Protein AF-A0A0N0BBR9-F1 (afdb_monomer_lite)

Structure (mmCIF, N/CA/C/O backbone):
data_AF-A0A0N0BBR9-F1
#
_entry.id   AF-A0A0N0BBR9-F1
#
loop_
_atom_site.group_PDB
_atom_site.id
_atom_site.type_symbol
_atom_site.label_atom_id
_atom_site.label_alt_id
_atom_site.label_comp_id
_atom_site.label_asym_id
_atom_site.label_entity_id
_atom_site.label_seq_id
_atom_site.pdbx_PDB_ins_code
_atom_site.Cartn_x
_atom_site.Cartn_y
_atom_site.Cartn_z
_atom_site.occupancy
_atom_site.B_iso_or_equiv
_atom_site.auth_seq_id
_atom_site.auth_comp_id
_atom_site.auth_asym_id
_atom_site.auth_atom_id
_atom_site.pdbx_PDB_model_num
ATOM 1 N N . MET A 1 1 ? -7.721 16.799 4.576 1.00 65.25 1 MET A N 1
ATOM 2 C CA . MET A 1 1 ? -7.764 15.749 5.620 1.00 65.25 1 MET A CA 1
ATOM 3 C C . MET A 1 1 ? -6.361 15.560 6.172 1.00 65.25 1 MET A C 1
ATOM 5 O O . MET A 1 1 ? -5.426 15.506 5.382 1.00 65.25 1 MET A O 1
ATOM 9 N N . ASN A 1 2 ? -6.199 15.521 7.493 1.00 93.44 2 ASN A N 1
ATOM 10 C CA . ASN A 1 2 ? -4.896 15.349 8.135 1.00 93.44 2 ASN A CA 1
ATOM 11 C C . ASN A 1 2 ? -4.569 13.848 8.240 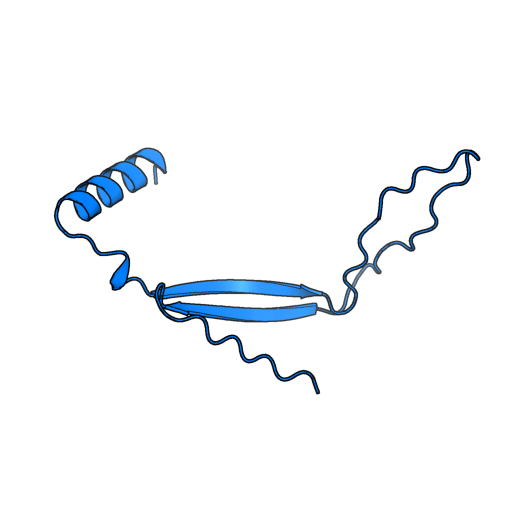1.00 93.44 2 ASN A C 1
ATOM 13 O O . ASN A 1 2 ? -5.287 13.119 8.918 1.00 93.44 2 ASN A O 1
ATOM 17 N N . ARG A 1 3 ? -3.492 13.402 7.575 1.00 95.00 3 ARG A N 1
ATOM 18 C CA . ARG A 1 3 ? -3.041 11.997 7.586 1.00 95.00 3 ARG A CA 1
ATOM 19 C C . ARG A 1 3 ? -2.829 11.458 9.001 1.00 95.00 3 ARG A C 1
ATOM 21 O O . ARG A 1 3 ? -3.165 10.308 9.239 1.00 95.00 3 ARG A O 1
ATOM 28 N N . VAL A 1 4 ? -2.300 12.277 9.912 1.00 96.62 4 VAL A N 1
ATOM 29 C CA . VAL A 1 4 ? -2.011 11.872 11.297 1.00 96.62 4 VAL A CA 1
ATOM 30 C C . VAL A 1 4 ? -3.309 11.526 12.019 1.00 96.62 4 VAL A C 1
ATOM 32 O O . VAL A 1 4 ? -3.478 10.403 12.471 1.00 96.62 4 VAL A O 1
ATOM 35 N N . PHE A 1 5 ? -4.283 12.437 11.980 1.00 96.94 5 PHE A N 1
ATOM 36 C CA . PHE A 1 5 ? -5.587 12.231 12.609 1.00 96.94 5 PHE A CA 1
ATOM 37 C C . PHE A 1 5 ? -6.327 11.000 12.061 1.00 96.94 5 PHE A C 1
ATOM 39 O O . PHE A 1 5 ? -6.951 10.252 12.809 1.00 96.94 5 PHE A O 1
ATOM 46 N N . THR A 1 6 ? -6.252 10.759 10.747 1.00 96.06 6 THR A N 1
ATOM 47 C CA . THR A 1 6 ? -6.848 9.559 10.144 1.00 96.06 6 THR A CA 1
ATOM 48 C C . THR A 1 6 ? -6.169 8.278 10.631 1.00 96.06 6 THR A C 1
ATOM 50 O O . THR A 1 6 ? -6.865 7.302 10.904 1.00 96.06 6 THR A O 1
ATOM 53 N N . CYS A 1 7 ? -4.839 8.267 10.759 1.00 96.06 7 CYS A N 1
ATOM 54 C CA . CYS A 1 7 ? -4.112 7.122 11.305 1.00 96.06 7 CYS A CA 1
ATOM 55 C C . CYS A 1 7 ? -4.493 6.853 12.766 1.00 96.06 7 CYS A C 1
ATOM 57 O O . CYS A 1 7 ? -4.774 5.704 13.096 1.00 96.06 7 CYS A O 1
ATOM 59 N N . ASP A 1 8 ? -4.568 7.892 13.603 1.00 96.69 8 ASP A N 1
ATOM 60 C CA . ASP A 1 8 ? -4.906 7.756 15.027 1.00 96.69 8 ASP A CA 1
ATOM 61 C C . ASP A 1 8 ? -6.303 7.146 15.217 1.00 96.69 8 ASP A C 1
ATOM 63 O O . ASP A 1 8 ? -6.477 6.192 15.975 1.00 96.69 8 ASP A O 1
ATOM 67 N N . LEU A 1 9 ? -7.293 7.621 14.453 1.00 96.00 9 LEU A N 1
ATOM 68 C CA . LEU A 1 9 ? -8.658 7.092 14.504 1.00 96.00 9 LEU A CA 1
ATOM 69 C C . LEU A 1 9 ? -8.732 5.623 14.054 1.00 96.00 9 LEU A C 1
ATOM 71 O O . LEU A 1 9 ? -9.446 4.812 14.649 1.00 96.00 9 LEU A O 1
ATOM 75 N N . LEU A 1 10 ? -8.009 5.266 12.987 1.00 95.12 10 LEU A N 1
ATOM 76 C CA . LEU A 1 10 ? -7.965 3.888 12.493 1.00 95.12 10 LEU A CA 1
ATOM 77 C C . LEU A 1 10 ? -7.252 2.954 13.477 1.00 95.12 10 LEU A C 1
ATOM 79 O O . LEU A 1 10 ? -7.662 1.798 13.602 1.00 95.12 10 LEU A O 1
ATOM 83 N N . LEU A 1 11 ? -6.235 3.451 14.183 1.00 96.00 11 LEU A N 1
ATOM 84 C CA . LEU A 1 11 ? -5.523 2.707 15.216 1.00 96.00 11 LEU A CA 1
ATOM 85 C C . LEU A 1 11 ? -6.426 2.429 16.421 1.00 96.00 11 LEU A C 1
ATOM 87 O O . LEU A 1 11 ? -6.605 1.266 16.775 1.00 96.00 11 LEU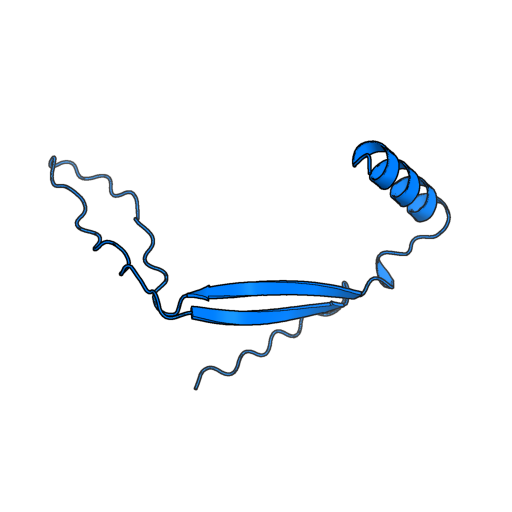 A O 1
ATOM 91 N N . GLN A 1 12 ? -7.088 3.454 16.965 1.00 97.00 12 GLN A N 1
ATOM 92 C CA . GLN A 1 12 ? -8.042 3.299 18.075 1.00 97.00 12 GLN A CA 1
ATOM 93 C C . GLN A 1 12 ? -9.164 2.308 17.736 1.00 97.00 12 GLN A C 1
ATOM 95 O O . GLN A 1 12 ? -9.555 1.468 18.552 1.00 97.00 12 GLN A O 1
ATOM 100 N N . ARG A 1 13 ? -9.666 2.360 16.494 1.00 96.19 13 ARG A N 1
ATOM 101 C CA . ARG A 1 13 ? -10.646 1.388 16.004 1.00 96.19 13 ARG A CA 1
ATOM 102 C C . ARG A 1 13 ? -10.064 -0.021 15.951 1.00 96.19 13 ARG A C 1
ATOM 104 O O . ARG A 1 13 ? -10.769 -0.954 16.307 1.00 96.19 13 ARG A O 1
ATOM 111 N N . HIS A 1 14 ? -8.826 -0.190 15.485 1.00 95.62 14 HIS A N 1
ATOM 112 C CA . HIS A 1 14 ? -8.191 -1.503 15.391 1.00 95.62 14 HIS A CA 1
ATOM 113 C C . HIS A 1 14 ? -7.952 -2.138 16.766 1.00 95.62 14 HIS A C 1
ATOM 115 O O . HIS A 1 14 ? -8.146 -3.342 16.908 1.00 95.62 14 HIS A O 1
ATOM 121 N N . GLU A 1 15 ? -7.577 -1.332 17.763 1.00 96.25 15 GLU A N 1
ATOM 122 C CA . GLU A 1 15 ? -7.426 -1.767 19.157 1.00 96.25 15 GLU A CA 1
ATOM 123 C C . GLU A 1 15 ? -8.763 -2.204 19.772 1.00 96.25 15 GLU A C 1
ATOM 125 O O . GLU A 1 15 ? -8.809 -3.185 20.509 1.00 96.25 15 GLU A O 1
ATOM 130 N N . SER A 1 16 ? -9.857 -1.516 19.427 1.00 96.81 16 SER A N 1
ATOM 131 C CA . SER A 1 16 ? -11.202 -1.822 19.938 1.00 96.81 16 SER A CA 1
ATOM 132 C C . SER A 1 16 ? -11.886 -2.988 19.203 1.00 96.81 16 SER A C 1
ATOM 134 O O . SER A 1 16 ? -12.539 -3.820 19.828 1.00 96.81 16 SER A O 1
ATOM 136 N N . ASP A 1 17 ? -11.759 -3.053 17.874 1.00 94.94 17 ASP A N 1
ATOM 137 C CA . ASP A 1 17 ? -12.3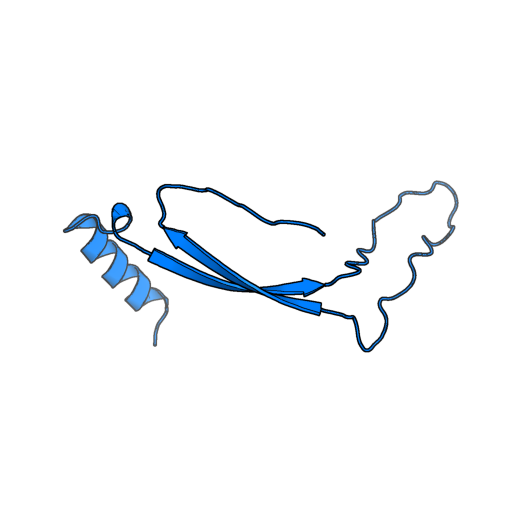17 -4.092 16.996 1.00 94.94 17 ASP A CA 1
ATOM 138 C C . ASP A 1 17 ? -11.331 -4.404 15.848 1.00 94.94 17 ASP A C 1
ATOM 140 O O . ASP A 1 17 ? -11.283 -3.688 14.835 1.00 94.94 17 ASP A O 1
ATOM 144 N N . PRO A 1 18 ? -10.523 -5.476 15.969 1.00 93.12 18 PRO A N 1
ATOM 145 C CA . PRO A 1 18 ? -9.529 -5.844 14.965 1.00 93.12 18 PRO A CA 1
ATOM 146 C C . PRO A 1 18 ? -10.131 -6.173 13.585 1.00 93.12 18 PRO A C 1
ATOM 148 O O . PRO A 1 18 ? -10.517 -7.303 13.281 1.00 93.12 18 PRO A O 1
ATOM 151 N N . PHE A 1 19 ? -10.141 -5.191 12.681 1.00 90.56 19 PHE A N 1
ATOM 152 C CA . PHE A 1 19 ? -10.836 -5.301 11.389 1.00 90.56 19 PHE A CA 1
ATOM 153 C C . PHE A 1 19 ? -9.969 -5.736 10.191 1.00 90.56 19 PHE A C 1
ATOM 155 O O . PHE A 1 19 ? -10.513 -6.008 9.120 1.00 90.56 19 PHE A O 1
ATOM 162 N N . LEU A 1 20 ? -8.640 -5.848 10.332 1.00 90.19 20 LEU A N 1
ATOM 163 C CA . LEU A 1 20 ? -7.732 -6.121 9.199 1.00 90.19 20 LEU A CA 1
ATOM 164 C C . LEU A 1 20 ? -8.047 -7.432 8.461 1.00 90.19 20 LEU A C 1
ATOM 166 O O . LEU A 1 20 ? -7.929 -7.505 7.242 1.00 90.19 20 LEU A O 1
ATOM 170 N N . LYS A 1 21 ? -8.538 -8.450 9.178 1.00 87.38 21 LYS A N 1
ATOM 171 C CA . LYS A 1 21 ? -8.966 -9.737 8.599 1.00 87.38 21 LYS A CA 1
ATOM 172 C C . LYS A 1 21 ? -10.174 -9.608 7.658 1.00 87.38 21 LYS A C 1
ATOM 174 O O . LYS A 1 21 ? -10.380 -10.443 6.780 1.00 87.38 21 LYS A O 1
ATOM 179 N N . ARG A 1 22 ? -10.997 -8.578 7.842 1.00 89.00 22 ARG A N 1
ATOM 180 C CA . ARG A 1 22 ? -12.184 -8.317 7.015 1.00 89.00 22 ARG A CA 1
ATOM 181 C C . ARG A 1 22 ? -11.885 -7.344 5.875 1.00 89.00 22 ARG A C 1
ATOM 183 O O . ARG A 1 22 ? -12.748 -7.136 5.027 1.00 89.00 22 ARG A O 1
ATOM 190 N N . LEU A 1 23 ? -10.685 -6.762 5.844 1.00 90.69 23 LEU A N 1
ATOM 191 C CA . LEU A 1 23 ? -10.317 -5.763 4.857 1.00 90.69 23 LEU A CA 1
ATOM 192 C C . LEU A 1 23 ? -10.109 -6.416 3.484 1.00 90.69 23 LEU A C 1
ATOM 194 O O . LEU A 1 23 ? -9.313 -7.344 3.314 1.00 90.69 23 LEU A O 1
ATOM 198 N N . VAL A 1 24 ? -10.839 -5.901 2.502 1.00 89.75 24 VAL A N 1
ATOM 199 C CA . VAL A 1 24 ? -10.605 -6.158 1.083 1.00 89.75 24 VAL A CA 1
ATOM 200 C C . VAL A 1 24 ? -9.986 -4.890 0.525 1.00 89.75 24 VAL A C 1
ATOM 202 O O . VAL A 1 24 ? -10.604 -3.828 0.583 1.00 89.75 24 VAL A O 1
ATOM 205 N N . THR A 1 25 ? -8.756 -4.988 0.036 1.00 90.38 25 THR A N 1
ATOM 206 C CA . THR A 1 25 ? -8.072 -3.876 -0.620 1.00 90.38 25 THR A CA 1
ATOM 207 C C . THR A 1 25 ? -8.008 -4.134 -2.112 1.00 90.38 25 THR A C 1
ATOM 209 O O . THR A 1 25 ? -8.072 -5.273 -2.576 1.00 90.38 25 THR A O 1
ATOM 212 N N . GLY A 1 26 ? -7.890 -3.065 -2.881 1.00 91.06 26 GLY A N 1
ATOM 213 C CA . GLY A 1 26 ? -7.564 -3.163 -4.287 1.00 91.06 26 GLY A CA 1
ATOM 214 C C . GLY A 1 26 ? -6.697 -1.994 -4.706 1.00 91.06 26 GLY A C 1
ATOM 215 O O . GLY A 1 26 ? -6.697 -0.958 -4.044 1.00 91.06 26 GLY A O 1
ATOM 216 N N . ASP A 1 27 ? -5.940 -2.197 -5.773 1.00 91.19 27 ASP A N 1
ATOM 217 C CA . ASP A 1 27 ? -5.077 -1.178 -6.356 1.00 91.19 27 ASP A CA 1
ATOM 218 C C . ASP A 1 27 ? -5.008 -1.345 -7.876 1.00 91.19 27 ASP A C 1
ATOM 220 O O . ASP A 1 27 ? -5.192 -2.449 -8.406 1.00 91.19 27 ASP A O 1
ATOM 224 N N . GLU A 1 28 ? -4.738 -0.247 -8.572 1.00 92.75 28 GLU A N 1
ATOM 225 C CA . GLU A 1 28 ? -4.541 -0.219 -10.016 1.00 92.75 28 GLU A CA 1
ATOM 226 C C . GLU A 1 28 ? -3.099 0.173 -10.327 1.00 92.75 28 GLU A C 1
ATOM 228 O O . GLU A 1 28 ? -2.639 1.263 -9.996 1.00 92.75 28 GLU A O 1
ATOM 233 N N . THR A 1 29 ? -2.378 -0.714 -11.006 1.00 90.56 29 THR A N 1
ATOM 234 C CA . THR A 1 29 ? -0.976 -0.497 -11.358 1.00 90.56 29 THR A CA 1
ATOM 235 C C . THR A 1 29 ? -0.778 -0.572 -12.864 1.00 90.56 29 THR A C 1
ATOM 237 O O . THR A 1 29 ? -1.402 -1.365 -13.570 1.00 90.56 29 THR A O 1
ATOM 240 N N . TRP A 1 30 ? 0.101 0.281 -13.383 1.00 90.69 30 TRP A N 1
ATOM 241 C CA . TRP A 1 30 ? 0.508 0.228 -14.782 1.00 90.69 30 TRP A CA 1
ATOM 242 C C . TRP A 1 30 ? 1.659 -0.762 -14.948 1.00 90.69 30 TRP A C 1
ATOM 244 O O . TRP A 1 30 ? 2.728 -0.572 -14.368 1.00 90.69 30 TRP A O 1
ATOM 254 N N . ILE A 1 31 ? 1.470 -1.775 -15.793 1.00 89.38 31 ILE A N 1
ATOM 255 C CA . ILE A 1 31 ? 2.522 -2.725 -16.167 1.00 89.38 31 ILE A CA 1
ATOM 256 C C . ILE A 1 31 ? 3.022 -2.365 -17.567 1.00 89.38 31 ILE A C 1
ATOM 258 O O . ILE A 1 31 ? 2.255 -2.332 -18.530 1.00 89.38 31 ILE A O 1
ATOM 262 N N . LEU A 1 32 ? 4.318 -2.072 -17.682 1.00 90.12 32 LEU A N 1
ATOM 263 C CA . LEU A 1 32 ? 4.979 -1.837 -18.967 1.00 90.12 32 LEU A CA 1
ATOM 264 C C . LEU A 1 32 ? 5.321 -3.178 -19.626 1.00 90.12 32 LEU A C 1
ATOM 266 O O . LEU A 1 32 ? 5.885 -4.047 -18.965 1.00 90.12 32 LEU A O 1
ATOM 270 N N . TYR A 1 33 ? 5.063 -3.323 -20.930 1.00 86.94 33 TYR A N 1
ATOM 271 C CA . TYR A 1 33 ? 5.460 -4.533 -21.672 1.00 86.94 33 TYR A CA 1
ATOM 272 C C . TYR A 1 33 ? 6.983 -4.689 -21.724 1.00 86.94 33 TYR A C 1
ATOM 274 O O . TYR A 1 33 ? 7.525 -5.764 -21.491 1.00 86.94 33 TYR A O 1
ATOM 282 N N . GLN A 1 34 ? 7.683 -3.594 -22.019 1.00 84.88 34 GLN A N 1
ATOM 283 C CA . GLN A 1 34 ? 9.139 -3.523 -21.963 1.00 84.88 34 GLN A CA 1
ATOM 284 C C . GLN A 1 34 ? 9.539 -2.610 -20.812 1.00 84.88 34 GLN A C 1
ATOM 286 O O . GLN A 1 34 ? 9.600 -1.388 -20.951 1.00 84.88 34 GLN A O 1
ATOM 291 N N . ASN A 1 35 ? 9.800 -3.213 -19.655 1.00 82.38 35 ASN A N 1
ATOM 292 C CA . ASN A 1 35 ? 10.237 -2.492 -18.467 1.00 82.38 35 ASN A CA 1
ATOM 293 C C . ASN A 1 35 ? 11.767 -2.333 -18.477 1.00 82.38 35 ASN A C 1
ATOM 295 O O . ASN A 1 35 ? 12.495 -3.067 -17.804 1.00 82.38 35 ASN A O 1
ATOM 299 N N . VAL A 1 36 ? 12.263 -1.426 -19.324 1.00 81.25 36 VAL A N 1
ATOM 300 C CA . VAL A 1 36 ? 13.703 -1.187 -19.481 1.00 81.25 36 VAL A CA 1
ATOM 301 C C . VAL A 1 36 ? 14.243 -0.479 -18.240 1.00 81.25 36 VAL A C 1
ATOM 303 O O . VAL A 1 36 ? 14.137 0.737 -18.098 1.00 81.25 36 VAL A O 1
ATOM 306 N N . HIS A 1 37 ? 14.858 -1.251 -17.347 1.00 79.56 37 HIS A N 1
ATOM 307 C CA . HIS A 1 37 ? 15.567 -0.722 -16.186 1.00 79.56 37 HIS A CA 1
ATOM 308 C C . HIS A 1 37 ? 17.040 -0.520 -16.498 1.00 79.56 37 HIS A C 1
ATOM 310 O O . HIS A 1 37 ? 17.729 -1.432 -16.964 1.00 79.56 37 HIS A O 1
ATOM 316 N N . ARG A 1 38 ? 17.558 0.667 -16.177 1.00 77.19 38 ARG A N 1
ATOM 317 C CA . ARG A 1 38 ? 18.993 0.925 -16.262 1.00 77.19 38 ARG A CA 1
ATOM 318 C C . ARG A 1 38 ? 19.691 0.200 -15.115 1.00 77.19 38 ARG A C 1
ATOM 320 O O . ARG A 1 38 ? 19.625 0.629 -13.967 1.00 77.19 38 ARG A O 1
ATOM 327 N N . LYS A 1 39 ? 20.377 -0.900 -15.422 1.00 77.44 39 LYS A N 1
ATOM 328 C CA . LYS A 1 39 ? 21.219 -1.593 -14.443 1.00 77.44 39 LYS A CA 1
ATOM 329 C C . LYS A 1 39 ? 22.521 -0.817 -14.251 1.00 77.44 39 LYS A C 1
ATOM 331 O O . LYS A 1 39 ? 23.152 -0.400 -15.221 1.00 77.44 39 LYS A O 1
ATOM 336 N N . ARG A 1 40 ? 22.933 -0.624 -12.997 1.00 76.31 40 ARG A N 1
ATOM 337 C CA . ARG A 1 40 ? 24.255 -0.073 -12.684 1.00 76.31 40 ARG A CA 1
ATOM 338 C C . ARG A 1 40 ? 25.290 -1.158 -12.962 1.00 76.31 40 ARG A C 1
ATOM 340 O O . ARG A 1 40 ? 25.286 -2.189 -12.301 1.00 76.31 40 ARG A O 1
ATOM 347 N N . THR A 1 41 ? 26.158 -0.934 -13.940 1.00 76.00 41 THR A N 1
ATOM 348 C CA . THR A 1 41 ? 27.294 -1.818 -14.216 1.00 76.00 41 THR A CA 1
ATOM 349 C C . THR A 1 41 ? 28.567 -1.160 -13.711 1.00 76.00 41 THR A C 1
ATOM 351 O O . THR A 1 41 ? 28.832 -0.003 -14.035 1.00 76.00 41 THR A O 1
ATOM 354 N N . TRP A 1 42 ? 29.357 -1.896 -12.936 1.00 72.62 42 TRP A N 1
ATOM 355 C CA . TRP A 1 42 ? 30.720 -1.507 -12.595 1.00 72.62 42 TRP A CA 1
ATOM 356 C C . TRP A 1 42 ? 31.654 -2.128 -13.630 1.00 72.62 42 TRP A C 1
ATOM 358 O O . TRP A 1 42 ? 31.770 -3.347 -13.705 1.00 72.62 42 TRP A O 1
ATOM 368 N N . SER A 1 43 ? 32.272 -1.294 -14.460 1.00 70.56 43 SER A N 1
ATOM 369 C CA . SER A 1 43 ? 33.285 -1.713 -15.428 1.00 70.56 43 SER A CA 1
ATOM 370 C C . SER A 1 43 ? 34.622 -1.100 -15.025 1.00 70.56 43 SER A C 1
ATOM 372 O O . SER A 1 43 ? 34.664 0.067 -14.646 1.00 70.56 43 SER A O 1
ATOM 374 N N . LYS A 1 44 ? 35.706 -1.886 -15.091 1.00 68.81 44 LYS A N 1
ATOM 375 C CA . LYS A 1 44 ? 37.082 -1.384 -14.894 1.00 68.81 44 LYS A CA 1
ATOM 376 C C . LYS A 1 44 ? 37.484 -0.390 -15.984 1.00 68.81 44 LYS A C 1
ATOM 378 O O . LYS A 1 44 ? 38.282 0.506 -15.748 1.00 68.81 44 LYS A O 1
ATOM 383 N N . GLU A 1 45 ? 36.929 -0.567 -17.173 1.00 68.44 45 GLU A N 1
ATOM 384 C CA . GLU A 1 45 ? 37.091 0.332 -18.304 1.00 68.44 45 GLU A CA 1
ATOM 385 C C . GLU A 1 45 ? 35.960 1.367 -18.264 1.00 68.44 45 GLU A C 1
ATOM 387 O O . GLU A 1 45 ? 34.807 0.975 -18.072 1.00 68.44 45 GLU A O 1
ATOM 392 N N . ASN A 1 46 ? 36.263 2.657 -18.466 1.00 63.72 46 ASN A N 1
ATOM 393 C CA . ASN A 1 46 ? 35.314 3.790 -18.469 1.00 63.72 46 ASN A CA 1
ATOM 394 C C . ASN A 1 46 ? 34.304 3.746 -19.643 1.00 63.72 46 ASN A C 1
ATOM 396 O O . ASN A 1 46 ? 33.986 4.761 -20.259 1.00 63.72 46 ASN A O 1
ATOM 400 N N . ARG A 1 47 ? 33.802 2.563 -20.001 1.00 67.06 47 ARG A N 1
ATOM 401 C CA . ARG A 1 47 ? 32.826 2.364 -21.065 1.00 67.06 47 ARG A CA 1
ATOM 402 C C . ARG A 1 47 ? 31.417 2.559 -20.500 1.00 67.06 47 ARG A C 1
ATOM 404 O O . ARG A 1 47 ? 31.050 1.902 -19.520 1.00 67.06 47 ARG A O 1
ATOM 411 N N . PRO A 1 48 ? 30.607 3.453 -21.088 1.00 65.25 48 PRO A N 1
ATOM 412 C CA . PRO A 1 48 ? 29.249 3.678 -20.629 1.00 65.25 48 PRO A CA 1
ATOM 413 C C . PRO A 1 48 ? 28.386 2.442 -20.896 1.00 65.25 48 PRO A C 1
ATOM 415 O O . PRO A 1 48 ? 28.383 1.892 -21.993 1.00 65.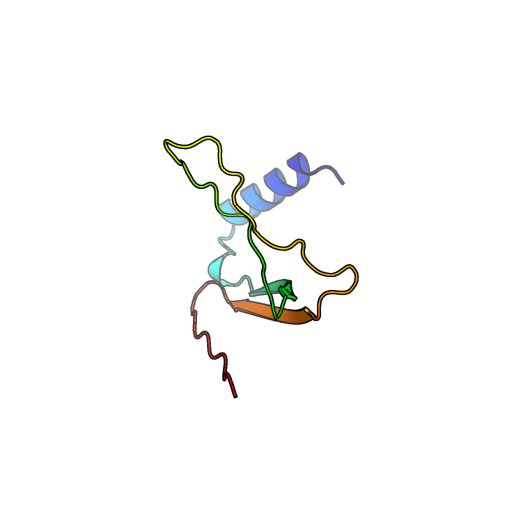25 48 PRO A O 1
ATOM 418 N N . SER A 1 49 ? 27.608 2.035 -19.893 1.00 67.19 49 SER A N 1
ATOM 419 C CA . SER A 1 49 ? 26.565 1.021 -20.055 1.00 67.19 49 SER A CA 1
ATOM 420 C C . SER A 1 49 ? 25.510 1.521 -21.044 1.00 67.19 49 SER A C 1
ATOM 422 O O . SER A 1 49 ? 24.765 2.463 -20.742 1.00 67.19 49 SER A O 1
ATOM 424 N N . THR A 1 50 ? 25.460 0.927 -22.234 1.00 69.94 50 THR A N 1
ATOM 425 C CA . THR A 1 50 ? 24.522 1.275 -23.306 1.00 69.94 50 THR A CA 1
ATOM 426 C C . THR A 1 50 ? 23.190 0.561 -23.103 1.00 69.94 50 THR A C 1
ATOM 428 O O . THR A 1 50 ? 22.833 -0.375 -23.809 1.00 69.94 50 THR A O 1
ATOM 431 N N . VAL A 1 51 ? 22.417 1.023 -22.119 1.00 76.44 51 VAL A N 1
ATOM 432 C CA . VAL A 1 51 ? 20.993 0.677 -22.032 1.00 76.44 51 VAL A CA 1
ATOM 433 C C . VAL A 1 51 ? 20.214 1.683 -22.874 1.00 76.44 51 VAL A C 1
ATOM 435 O O . VAL A 1 51 ? 20.293 2.890 -22.628 1.00 76.44 51 VAL A O 1
ATOM 438 N N . ALA A 1 52 ? 19.478 1.194 -23.874 1.00 75.06 52 ALA A N 1
ATOM 439 C CA . ALA A 1 52 ? 18.607 2.029 -24.695 1.00 75.06 52 ALA A CA 1
ATOM 440 C C . ALA A 1 52 ? 17.566 2.738 -23.814 1.00 75.06 5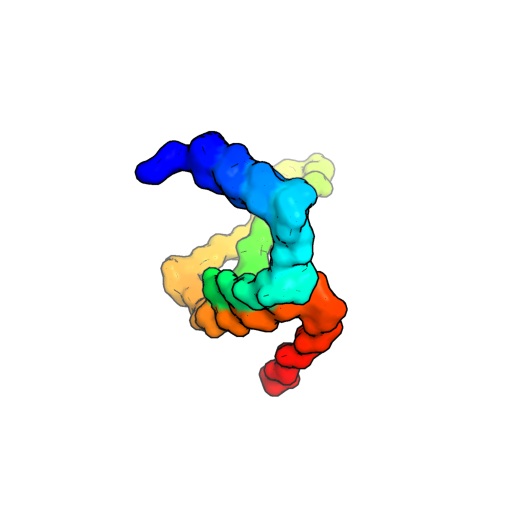2 ALA A C 1
ATOM 442 O O . ALA A 1 52 ? 17.031 2.154 -22.871 1.00 75.06 52 ALA A O 1
ATOM 443 N N . LYS A 1 53 ? 17.281 4.012 -24.102 1.00 75.62 53 LYS A N 1
ATOM 444 C CA . LYS A 1 53 ? 16.212 4.731 -23.400 1.00 75.62 53 LYS A CA 1
ATOM 445 C C . LYS A 1 53 ? 14.863 4.081 -23.741 1.00 75.62 53 LYS A C 1
ATOM 447 O O . LYS A 1 53 ? 14.681 3.667 -24.888 1.00 75.62 53 LYS A O 1
ATOM 452 N N . PRO A 1 54 ? 13.912 4.020 -22.793 1.00 75.81 54 PRO A N 1
ATOM 453 C CA . PRO A 1 54 ? 12.548 3.649 -23.133 1.00 75.81 54 PRO A CA 1
ATOM 454 C C . PRO A 1 54 ? 12.006 4.612 -24.198 1.00 75.81 54 PRO A C 1
ATOM 456 O O . PRO A 1 54 ? 12.314 5.807 -24.175 1.00 75.81 54 PRO A O 1
ATOM 459 N N . GLY A 1 55 ? 11.209 4.096 -25.135 1.00 79.62 55 GLY A N 1
ATOM 460 C CA . GLY A 1 55 ? 10.522 4.935 -26.116 1.00 79.62 55 GLY A CA 1
ATOM 461 C C . GLY A 1 55 ? 9.564 5.924 -25.442 1.00 79.62 55 GLY A C 1
ATOM 462 O O . GLY A 1 55 ? 9.085 5.671 -24.339 1.00 79.62 55 GLY A O 1
ATOM 463 N N . LEU A 1 56 ? 9.260 7.040 -26.114 1.00 79.00 56 LEU A N 1
ATOM 464 C CA . LEU A 1 56 ? 8.387 8.103 -25.583 1.00 79.00 56 LEU A CA 1
ATOM 465 C C . LEU A 1 56 ? 6.959 7.619 -25.271 1.00 79.00 56 LEU A C 1
ATOM 467 O O . LEU A 1 56 ? 6.313 8.138 -24.365 1.00 79.00 56 LEU A O 1
ATOM 471 N N . TYR A 1 57 ? 6.492 6.597 -25.993 1.00 85.31 57 TYR A N 1
ATOM 472 C CA . TYR A 1 57 ? 5.160 6.010 -25.847 1.00 85.31 57 TYR A CA 1
ATOM 473 C C . TYR A 1 57 ? 5.271 4.506 -25.565 1.00 85.31 57 TYR A C 1
ATOM 475 O O . TYR A 1 57 ? 5.054 3.684 -26.461 1.00 85.31 57 TYR A O 1
ATOM 483 N N . PRO A 1 58 ? 5.666 4.110 -24.342 1.00 84.38 58 PRO A N 1
ATOM 484 C CA . PRO A 1 58 ? 5.815 2.705 -24.008 1.00 84.38 58 PRO A CA 1
ATOM 485 C C . PRO A 1 58 ? 4.442 2.030 -23.987 1.00 84.38 58 PRO A C 1
ATOM 487 O O . PRO A 1 58 ? 3.488 2.535 -23.387 1.00 84.38 58 PRO A O 1
ATOM 490 N N . LYS A 1 59 ? 4.347 0.854 -24.616 1.00 90.06 59 LYS A N 1
ATOM 491 C CA . LYS A 1 59 ? 3.159 0.008 -24.484 1.00 90.06 59 LYS A CA 1
ATOM 492 C C . LYS A 1 59 ? 3.016 -0.384 -23.016 1.00 90.06 59 LYS A C 1
ATOM 494 O O . LYS A 1 59 ? 3.972 -0.863 -22.396 1.00 90.06 59 LYS A O 1
ATOM 499 N N . LYS A 1 60 ? 1.812 -0.215 -22.479 1.00 91.38 60 LYS A N 1
ATOM 500 C CA . LYS A 1 60 ? 1.474 -0.548 -21.097 1.00 91.38 60 LYS A CA 1
ATOM 501 C C . LYS A 1 60 ? 0.068 -1.116 -21.008 1.00 91.38 60 LYS A C 1
ATOM 503 O O . LYS A 1 60 ? -0.763 -0.840 -21.870 1.00 91.38 60 LYS A O 1
ATOM 508 N N . VAL A 1 61 ? -0.181 -1.886 -19.962 1.00 92.38 61 VAL A N 1
ATOM 509 C CA . VAL A 1 61 ? -1.496 -2.420 -19.614 1.00 92.38 61 VAL A CA 1
ATOM 510 C C . VAL A 1 61 ? -1.848 -1.990 -18.193 1.00 92.38 61 VAL A C 1
ATOM 512 O O . VAL A 1 61 ? -0.966 -1.882 -17.337 1.00 92.38 61 VAL A O 1
ATOM 515 N N . LEU A 1 62 ? -3.123 -1.682 -17.957 1.00 92.94 62 LEU A N 1
ATOM 516 C CA . LEU A 1 62 ? -3.634 -1.414 -16.616 1.00 92.94 62 LEU A CA 1
ATOM 517 C C . LEU A 1 62 ? -3.955 -2.748 -15.948 1.00 92.94 62 LEU A C 1
ATOM 519 O O . LEU A 1 62 ? -4.729 -3.539 -16.487 1.00 92.94 62 LEU A O 1
ATOM 523 N N . TYR A 1 63 ? -3.377 -2.985 -14.780 1.00 89.81 63 TYR A N 1
ATOM 524 C CA . TYR A 1 63 ? -3.630 -4.169 -13.979 1.00 89.81 63 TYR A CA 1
ATOM 525 C C . TYR A 1 63 ? -4.357 -3.775 -12.702 1.00 89.81 63 TYR A C 1
ATOM 527 O O . TYR A 1 63 ? -3.910 -2.888 -11.978 1.00 89.81 63 TYR A O 1
ATOM 535 N N . LYS A 1 64 ? -5.477 -4.440 -12.421 1.00 88.62 64 LYS A N 1
ATOM 536 C CA . LYS A 1 64 ? -6.253 -4.220 -11.201 1.00 88.62 64 LYS A CA 1
ATOM 537 C C . LYS A 1 64 ? -6.088 -5.424 -10.294 1.00 88.62 64 LYS A C 1
ATOM 539 O O . LYS A 1 64 ? -6.384 -6.546 -10.699 1.00 88.62 64 LYS A O 1
ATOM 544 N N . THR A 1 65 ? -5.639 -5.188 -9.070 1.00 83.94 65 THR A N 1
ATOM 545 C CA . THR A 1 65 ? -5.540 -6.234 -8.051 1.00 83.94 65 THR A CA 1
ATOM 546 C C . THR A 1 65 ? -6.635 -6.018 -7.029 1.00 83.94 65 THR A C 1
ATOM 548 O O . THR A 1 65 ? -6.837 -4.896 -6.582 1.00 83.94 65 THR A O 1
ATOM 551 N N . ILE A 1 66 ? -7.306 -7.092 -6.627 1.00 83.94 66 ILE A N 1
ATOM 552 C CA . ILE A 1 66 ? -8.140 -7.117 -5.428 1.00 83.94 66 ILE A CA 1
ATOM 553 C C . ILE A 1 66 ? -7.518 -8.162 -4.507 1.00 83.94 66 ILE A C 1
ATOM 555 O O . ILE A 1 66 ? -7.488 -9.347 -4.837 1.00 83.94 66 ILE A O 1
ATOM 559 N N . ILE A 1 67 ? -6.977 -7.722 -3.373 1.00 73.75 67 ILE A N 1
ATOM 560 C CA . ILE A 1 67 ? -6.383 -8.597 -2.366 1.00 73.75 67 ILE A CA 1
ATOM 561 C C . ILE A 1 67 ? -7.329 -8.643 -1.175 1.00 73.75 67 ILE A C 1
ATOM 563 O O . ILE A 1 67 ? -7.537 -7.666 -0.457 1.00 73.75 67 ILE A O 1
ATOM 567 N N . LYS A 1 68 ? -7.876 -9.831 -0.925 1.00 69.12 68 LYS A N 1
ATOM 568 C CA . LYS A 1 68 ? -8.363 -10.165 0.409 1.00 69.12 68 LYS A CA 1
ATOM 569 C C . LYS A 1 68 ? -7.134 -10.530 1.226 1.00 69.12 68 LYS A C 1
ATOM 571 O O . LYS A 1 68 ? -6.430 -11.469 0.851 1.00 69.12 68 LYS A O 1
A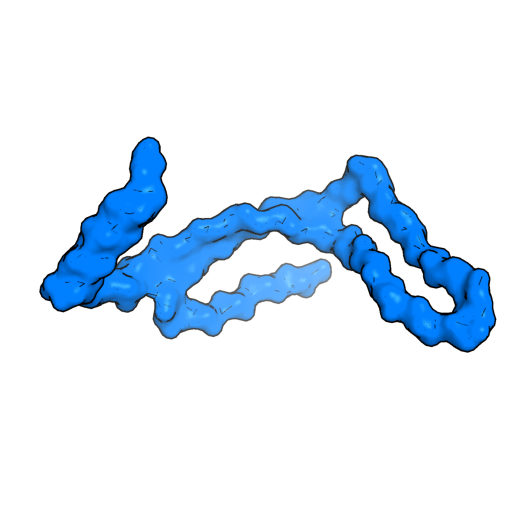TOM 576 N N . LEU A 1 69 ? -6.887 -9.809 2.318 1.00 59.19 69 LEU A N 1
ATOM 577 C CA . LEU A 1 69 ? -5.681 -9.872 3.165 1.00 59.19 69 LEU A CA 1
ATOM 578 C C . LEU A 1 69 ? -5.383 -11.248 3.812 1.00 59.19 69 LEU A C 1
ATOM 580 O O . LEU A 1 69 ? -4.588 -11.327 4.740 1.00 59.19 69 LEU A O 1
ATOM 584 N N . MET A 1 70 ? -5.987 -12.344 3.337 1.00 47.59 70 MET A N 1
ATOM 585 C CA . MET A 1 70 ? -5.752 -13.697 3.843 1.00 47.59 70 MET A CA 1
ATOM 586 C C . MET A 1 70 ? -5.481 -14.798 2.803 1.00 47.59 70 MET A C 1
ATOM 588 O O . MET A 1 70 ? -5.027 -15.850 3.224 1.00 47.59 70 MET A O 1
ATOM 592 N N . HIS A 1 71 ? -5.673 -14.634 1.487 1.00 43.41 71 HIS A N 1
ATOM 593 C CA . HIS A 1 71 ? -5.381 -15.730 0.535 1.00 43.41 71 HIS A CA 1
ATOM 594 C C . HIS A 1 71 ? -4.857 -15.208 -0.809 1.00 43.41 71 HIS A C 1
ATOM 596 O O . HIS A 1 71 ? -5.620 -14.755 -1.660 1.00 43.41 71 HIS A O 1
ATOM 602 N N . VAL A 1 72 ? -3.544 -15.319 -1.016 1.00 42.47 72 VAL A N 1
ATOM 603 C CA . VAL A 1 72 ? -2.885 -15.025 -2.294 1.00 42.47 72 VAL A CA 1
ATOM 604 C C . VAL A 1 72 ? -3.028 -16.244 -3.215 1.00 42.47 72 VAL A C 1
ATOM 606 O O . VAL A 1 72 ? -2.282 -17.210 -3.096 1.00 42.47 72 VAL A O 1
ATOM 609 N N . LYS A 1 73 ? -3.988 -16.214 -4.146 1.00 39.53 73 LYS A N 1
ATOM 610 C CA . LYS A 1 73 ? -3.931 -17.013 -5.383 1.00 39.53 73 LYS A CA 1
ATOM 611 C C . LYS A 1 73 ? -3.721 -16.046 -6.540 1.00 39.53 73 LYS A C 1
ATOM 613 O O . LYS A 1 73 ? -4.670 -15.454 -7.041 1.00 39.53 73 LYS A O 1
ATOM 618 N N . ILE A 1 74 ? -2.462 -15.856 -6.920 1.00 46.41 74 ILE A N 1
ATOM 619 C CA . ILE A 1 74 ? -2.093 -15.122 -8.130 1.00 46.41 74 ILE A CA 1
ATOM 620 C C . ILE A 1 74 ? -2.233 -16.108 -9.291 1.00 46.41 74 ILE A C 1
ATOM 622 O O . ILE A 1 74 ? -1.463 -17.058 -9.385 1.00 46.41 74 ILE A O 1
ATOM 626 N N . TYR A 1 75 ? -3.230 -15.902 -10.148 1.00 40.62 75 TYR A N 1
ATOM 627 C CA . TYR A 1 75 ? -3.295 -16.517 -11.472 1.00 40.62 75 TYR A CA 1
ATOM 628 C C . TYR A 1 75 ? -3.108 -15.397 -12.490 1.00 40.62 75 TYR A C 1
ATOM 630 O O . TYR A 1 75 ? -3.970 -14.534 -12.631 1.00 40.62 75 TYR A O 1
ATOM 638 N N . VAL A 1 76 ? -1.969 -15.405 -13.177 1.00 48.34 76 VAL A N 1
ATOM 639 C CA . VAL A 1 76 ? -1.749 -14.588 -14.371 1.00 48.34 76 VAL A CA 1
ATOM 640 C C . VAL A 1 76 ? -1.519 -15.569 -15.517 1.00 48.34 76 VAL A C 1
ATOM 642 O O . VAL A 1 76 ? -0.456 -16.189 -15.555 1.00 48.34 76 VAL A O 1
ATOM 645 N N . PRO A 1 77 ? -2.491 -15.771 -16.422 1.00 35.03 77 PRO A N 1
ATOM 646 C CA . PRO A 1 77 ? -2.236 -16.507 -17.647 1.00 35.03 77 PRO A CA 1
ATOM 647 C C . PRO A 1 77 ? -1.438 -15.592 -18.583 1.00 35.03 77 PRO A C 1
ATOM 649 O O . PRO A 1 77 ? -1.948 -14.576 -19.053 1.00 35.03 77 PRO A O 1
ATOM 652 N N . MET A 1 78 ? -0.167 -15.923 -18.810 1.00 39.09 78 MET A N 1
ATOM 653 C CA . MET A 1 78 ? 0.561 -15.423 -19.975 1.00 39.09 78 MET A CA 1
ATOM 654 C C . MET A 1 78 ? 0.184 -16.314 -21.162 1.00 39.09 78 MET A C 1
ATOM 656 O O . MET A 1 78 ? 0.477 -17.508 -21.127 1.00 39.09 78 MET A O 1
ATOM 660 N N . ASN A 1 79 ? -0.484 -15.739 -22.164 1.00 37.25 79 ASN A N 1
ATOM 661 C CA . ASN A 1 79 ? -0.509 -16.272 -23.529 1.00 37.25 79 ASN A CA 1
ATOM 662 C C . ASN A 1 79 ? 0.700 -15.734 -24.296 1.00 37.25 79 ASN A C 1
ATOM 664 O O . ASN A 1 79 ? 1.027 -14.541 -24.083 1.00 37.25 79 ASN A O 1
#

Secondary structure (DSSP, 8-state):
--HHHHHHHHHHHHHHS--GGG-EEEEEEEEESS---------SS-----PPPPPSS--EEEEEEEEETT---------

Sequence (79 aa):
MNRVFTCDLLLQRHESDPFLKRLVTGDETWILYQNVHRKRTWSKENRPSTVAKPGLYPKKVLYKTIIKLMHVKIYVPMN

Foldseek 3Di:
DDPVVVVVVVVVCCVVPVCLQVDKDKDKDKDFPDPQDDDDDDDPDPDDDPRDDADPDTDIDIDMDIDNPPDDDDDDDDD

pLDDT: mean 79.22, std 17.23, range [35.03, 97.0]

Radius of gyration: 21.21 Å; chains: 1; bounding box: 49×33×46 Å

Organism: NCBI:txid166423

InterPro domains:
  IPR036397 Ribonuclease H superfamily [G3DSA:3.30.420.10] (1-77)
  IPR052709 Transposase-Methyltransferase Hybrid [PTHR46060] (3-63)